Protein AF-A0AAW0WLE5-F1 (afdb_monomer_lite)

Organism: Cherax quadricarinatus (NCBI:txid27406)

InterPro domains:
  IPR007304 TAP46-like protein [PF04177] (2-128)
  IPR007304 TAP46-like protein [PTHR10933] (2-142)
  IPR038511 TAP42/TAP46-like superfamily [G3DSA:1.25.40.540] (1-143)

Foldseek 3Di:
DLLVLVVVLVVLLVCLVPDPDDLPDPVSLVSLVVSLVSLVVSLVVCVVVCQDDLPDAPVPHDPSSVSNLCSLQSNLVSLCSHPPDDNVVSNVSSVVSVVSSVVSCVSNVVDPDDDDDDPPPPPPPPPDDDDDDDDDDDDDDDDDDDDDDD

Structure (mmCIF, N/CA/C/O backbone):
data_AF-A0AAW0WLE5-F1
#
_entry.id   AF-A0AAW0WLE5-F1
#
loop_
_atom_site.group_PDB
_atom_site.id
_atom_site.type_symbol
_atom_site.label_atom_id
_atom_site.label_alt_id
_atom_site.label_comp_id
_atom_site.label_asym_id
_atom_site.label_entity_id
_atom_site.label_seq_id
_atom_site.pdbx_PDB_ins_code
_atom_site.Cartn_x
_atom_site.Cartn_y
_atom_site.Cartn_z
_atom_site.occupancy
_atom_site.B_iso_or_equiv
_atom_site.auth_seq_id
_atom_site.auth_comp_id
_atom_site.auth_asym_id
_atom_site.auth_atom_id
_atom_site.pdbx_PDB_model_num
ATOM 1 N N . THR A 1 1 ? 9.480 6.041 14.230 1.00 88.12 1 THR A N 1
ATOM 2 C CA . THR A 1 1 ? 8.115 5.949 14.798 1.00 88.12 1 THR A CA 1
ATOM 3 C C . THR A 1 1 ? 7.179 5.443 13.718 1.00 88.12 1 THR A C 1
ATOM 5 O O . THR A 1 1 ? 7.529 5.568 12.551 1.00 88.12 1 THR A O 1
ATOM 8 N N . LEU A 1 2 ? 6.006 4.904 14.068 1.00 93.19 2 LEU A N 1
ATOM 9 C CA . LEU A 1 2 ? 5.029 4.437 13.075 1.00 93.19 2 LEU A CA 1
ATOM 10 C C . LEU A 1 2 ? 4.646 5.541 12.067 1.00 93.19 2 LEU A C 1
ATOM 12 O O . LEU A 1 2 ? 4.603 5.304 10.864 1.00 93.19 2 LEU A O 1
ATOM 16 N N . ALA A 1 3 ? 4.460 6.773 12.551 1.00 93.88 3 ALA A N 1
ATOM 17 C CA . ALA A 1 3 ? 4.210 7.926 11.690 1.00 93.88 3 ALA A CA 1
ATOM 18 C C . ALA A 1 3 ? 5.327 8.137 10.652 1.00 93.88 3 ALA A C 1
ATOM 20 O O . ALA A 1 3 ? 5.016 8.319 9.484 1.00 93.88 3 ALA A O 1
ATOM 21 N N . ALA A 1 4 ? 6.598 8.036 11.058 1.00 94.69 4 ALA A N 1
ATOM 22 C CA . ALA A 1 4 ? 7.731 8.206 10.151 1.00 94.69 4 ALA A CA 1
ATOM 23 C C . ALA A 1 4 ? 7.813 7.107 9.076 1.00 94.69 4 ALA A C 1
ATOM 25 O O . ALA A 1 4 ? 8.189 7.408 7.948 1.00 94.69 4 ALA A O 1
ATOM 26 N N . LEU A 1 5 ? 7.446 5.858 9.398 1.00 95.12 5 LEU A N 1
ATOM 27 C CA . LEU A 1 5 ? 7.384 4.772 8.406 1.00 95.12 5 LEU A CA 1
ATOM 28 C C . LEU A 1 5 ? 6.325 5.070 7.340 1.00 95.12 5 LEU A C 1
ATOM 30 O O . LEU A 1 5 ? 6.588 4.992 6.141 1.00 95.12 5 LEU A O 1
ATOM 34 N N . PHE A 1 6 ? 5.142 5.503 7.775 1.00 97.25 6 PHE A N 1
ATOM 35 C CA . PHE A 1 6 ? 4.071 5.875 6.857 1.00 97.25 6 PHE A CA 1
ATOM 36 C C . PHE A 1 6 ? 4.434 7.093 5.998 1.00 97.25 6 PHE A C 1
ATOM 38 O O . PHE A 1 6 ? 4.169 7.104 4.798 1.00 97.25 6 PHE A O 1
ATOM 45 N N . ASP A 1 7 ? 5.098 8.096 6.575 1.00 97.12 7 ASP A N 1
ATOM 46 C CA . ASP A 1 7 ? 5.557 9.265 5.822 1.00 97.12 7 ASP A CA 1
ATOM 47 C C . ASP A 1 7 ? 6.616 8.870 4.769 1.00 97.12 7 ASP A C 1
ATOM 49 O O . ASP A 1 7 ? 6.631 9.429 3.672 1.00 97.12 7 ASP A O 1
ATOM 53 N N . THR A 1 8 ? 7.463 7.870 5.047 1.00 96.75 8 THR A N 1
ATOM 54 C CA . THR A 1 8 ? 8.365 7.268 4.046 1.00 96.75 8 THR A CA 1
ATOM 55 C C . THR A 1 8 ? 7.585 6.589 2.920 1.00 96.75 8 THR A C 1
ATOM 57 O O . THR A 1 8 ? 7.909 6.799 1.752 1.00 96.75 8 THR A O 1
ATOM 60 N N . CYS A 1 9 ? 6.522 5.841 3.236 1.00 97.50 9 CYS A N 1
ATOM 61 C CA . CYS A 1 9 ? 5.665 5.214 2.223 1.00 97.50 9 CYS A CA 1
ATOM 62 C C . CYS A 1 9 ? 5.033 6.257 1.283 1.00 97.50 9 CYS A C 1
ATOM 64 O O . CYS A 1 9 ? 4.998 6.058 0.068 1.00 97.50 9 CYS A O 1
A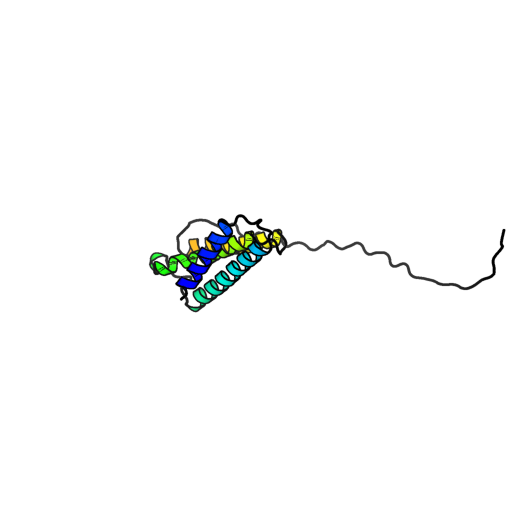TOM 66 N N . LEU A 1 10 ? 4.569 7.390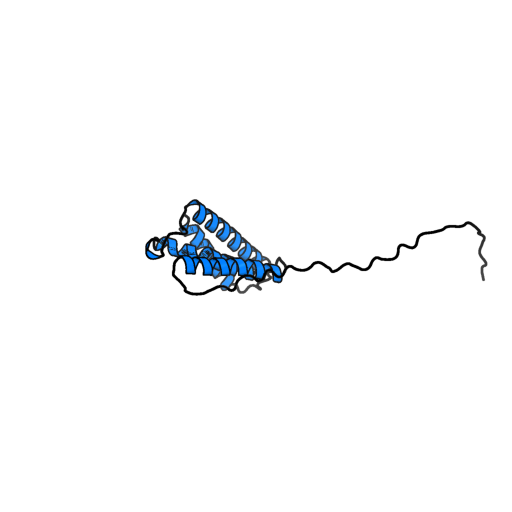 1.825 1.00 97.88 10 LEU A N 1
ATOM 67 C CA . LEU A 1 10 ? 4.003 8.480 1.024 1.00 97.88 10 LEU A CA 1
ATOM 68 C C . LEU A 1 10 ? 5.044 9.156 0.12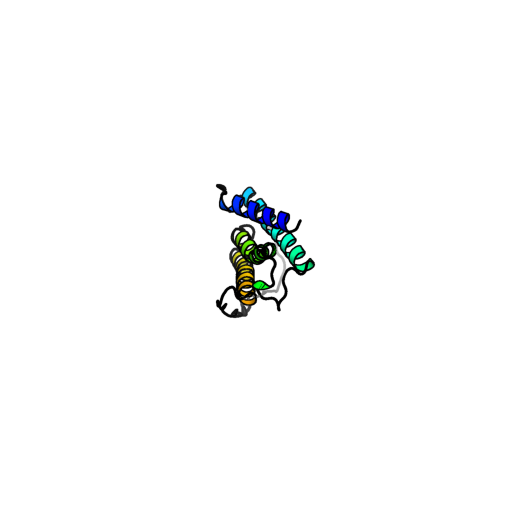5 1.00 97.88 10 LEU A C 1
ATOM 70 O O . LEU A 1 10 ? 4.751 9.419 -1.039 1.00 97.88 10 LEU A O 1
ATOM 74 N N . LYS A 1 11 ? 6.263 9.381 0.628 1.00 98.00 11 LYS A N 1
ATOM 75 C CA . LYS A 1 11 ? 7.366 9.910 -0.190 1.00 98.00 11 LYS A CA 1
ATOM 76 C C . LYS A 1 11 ? 7.711 8.970 -1.340 1.00 98.00 11 LYS A C 1
ATOM 78 O O . LYS A 1 11 ? 7.821 9.412 -2.476 1.00 98.00 11 LYS A O 1
ATOM 83 N N . LEU A 1 12 ? 7.816 7.667 -1.069 1.00 97.69 12 LEU A N 1
ATOM 84 C CA . LEU A 1 12 ? 8.060 6.667 -2.112 1.00 97.69 12 LEU A CA 1
ATOM 85 C C . LEU A 1 12 ? 6.941 6.662 -3.157 1.00 97.69 12 LEU A C 1
ATOM 87 O O . LEU A 1 12 ? 7.222 6.566 -4.351 1.00 97.69 12 LEU A O 1
ATOM 91 N N . ARG A 1 13 ? 5.678 6.809 -2.734 1.00 97.94 13 ARG A N 1
ATOM 92 C CA . ARG A 1 13 ? 4.547 6.919 -3.662 1.00 97.94 13 ARG A CA 1
ATOM 93 C C . ARG A 1 13 ? 4.717 8.129 -4.576 1.00 97.94 13 ARG A C 1
ATOM 95 O O . ARG A 1 13 ? 4.598 7.967 -5.787 1.00 97.94 13 ARG A O 1
ATOM 102 N N . GLU A 1 14 ? 4.990 9.301 -4.007 1.00 97.94 14 GLU A N 1
ATOM 103 C CA . GLU A 1 14 ? 5.177 10.552 -4.750 1.00 97.94 14 GLU A CA 1
ATOM 104 C C . GLU A 1 14 ? 6.344 10.450 -5.744 1.00 97.94 14 GLU A C 1
ATOM 106 O O . GLU A 1 14 ? 6.234 10.882 -6.889 1.00 97.94 14 GLU A O 1
ATOM 111 N N . GLU A 1 15 ? 7.449 9.821 -5.344 1.00 96.94 15 GLU A N 1
ATOM 112 C CA . GLU A 1 15 ? 8.604 9.585 -6.213 1.00 96.94 15 GLU A CA 1
ATOM 113 C C . GLU A 1 15 ? 8.296 8.629 -7.374 1.00 96.94 15 GLU A C 1
ATOM 115 O O . GLU A 1 15 ? 8.801 8.828 -8.481 1.00 96.94 15 GLU A O 1
ATOM 120 N N . VAL A 1 16 ? 7.482 7.593 -7.141 1.00 97.38 16 VAL A N 1
ATOM 121 C CA . VAL A 1 16 ? 7.019 6.682 -8.200 1.00 97.38 16 VAL A CA 1
ATOM 122 C C . VAL A 1 16 ? 6.031 7.386 -9.130 1.00 97.38 16 VAL A C 1
ATOM 124 O O . VAL A 1 16 ? 6.137 7.236 -10.344 1.00 97.38 16 VAL A O 1
ATOM 127 N N . GLU A 1 17 ? 5.094 8.156 -8.575 1.00 96.69 17 GLU A N 1
ATOM 128 C CA . GLU A 1 17 ? 4.050 8.878 -9.313 1.00 96.69 17 GLU A CA 1
ATOM 129 C C . GLU A 1 17 ? 4.641 9.945 -10.242 1.00 96.69 17 GLU A C 1
ATOM 131 O O . GLU A 1 17 ? 4.243 10.054 -11.399 1.00 96.69 17 GLU A O 1
ATOM 136 N N . ASN A 1 18 ? 5.649 10.674 -9.762 1.00 97.19 18 ASN A N 1
ATOM 137 C CA . ASN A 1 18 ? 6.317 11.742 -10.505 1.00 97.19 18 ASN A CA 1
ATOM 138 C C . ASN A 1 18 ? 7.553 11.266 -11.288 1.00 97.19 18 ASN A C 1
ATOM 140 O O . ASN A 1 18 ? 8.315 12.084 -11.812 1.00 97.19 18 ASN A O 1
ATOM 144 N N . SER A 1 19 ? 7.797 9.955 -11.357 1.00 96.94 19 SER A N 1
ATOM 145 C CA . SER A 1 19 ? 8.943 9.419 -12.085 1.00 96.94 19 SER A CA 1
ATOM 146 C C . SER A 1 19 ? 8.790 9.633 -13.589 1.00 96.94 19 SER A C 1
ATOM 148 O O . SER A 1 19 ? 7.769 9.304 -14.183 1.00 96.94 19 SER A O 1
ATOM 150 N N . THR A 1 20 ? 9.850 10.114 -14.236 1.00 97.38 20 THR A N 1
ATOM 151 C CA . THR A 1 20 ? 9.937 10.174 -15.704 1.00 97.38 20 THR A CA 1
ATOM 152 C C . THR A 1 20 ? 10.475 8.879 -16.316 1.00 97.38 20 THR A C 1
ATOM 154 O O . THR A 1 20 ? 10.587 8.767 -17.537 1.00 97.38 20 THR A O 1
ATOM 157 N N . LEU A 1 21 ? 10.845 7.901 -15.481 1.00 97.44 21 LEU A N 1
ATOM 158 C CA . LEU A 1 21 ? 11.347 6.614 -15.941 1.00 97.44 21 LEU A CA 1
ATOM 159 C C . LEU A 1 21 ? 10.196 5.740 -16.459 1.00 97.44 21 LEU A C 1
ATOM 161 O O . LEU A 1 21 ? 9.103 5.768 -15.892 1.00 97.44 21 LEU A O 1
ATOM 165 N N . PRO A 1 22 ? 10.437 4.893 -17.475 1.00 97.06 22 PRO A N 1
ATOM 166 C CA . PRO A 1 22 ? 9.476 3.869 -17.864 1.00 97.06 22 PRO A CA 1
ATOM 167 C C . PRO A 1 22 ? 9.122 2.975 -16.671 1.00 97.06 22 PRO A C 1
ATOM 169 O O . PRO A 1 22 ? 10.014 2.569 -15.919 1.00 97.06 22 PRO A O 1
ATOM 172 N N . THR A 1 23 ? 7.841 2.624 -16.513 1.00 95.06 23 THR A N 1
ATOM 173 C CA . THR A 1 23 ? 7.369 1.770 -15.408 1.00 95.06 23 THR A CA 1
ATOM 174 C C . THR A 1 23 ? 8.138 0.457 -15.332 1.00 95.06 23 THR A C 1
ATOM 176 O O . THR A 1 23 ? 8.495 0.034 -14.242 1.00 95.06 23 THR A O 1
ATOM 179 N N . ASN A 1 24 ? 8.468 -0.149 -16.471 1.00 96.38 24 ASN A N 1
ATOM 180 C CA . ASN A 1 24 ? 9.228 -1.397 -16.557 1.00 96.38 24 ASN A CA 1
ATOM 181 C C . ASN A 1 24 ? 10.752 -1.235 -16.404 1.00 96.38 24 ASN A C 1
ATOM 183 O O . ASN A 1 24 ? 11.481 -2.202 -16.595 1.00 96.38 24 ASN A O 1
ATOM 187 N N . SER A 1 25 ? 11.258 -0.036 -16.107 1.00 98.00 25 SER A N 1
ATOM 188 C CA . SER A 1 25 ? 12.688 0.149 -15.857 1.00 98.00 25 SER A CA 1
ATOM 189 C C . SER A 1 25 ? 13.097 -0.470 -14.521 1.00 98.00 25 SER A C 1
ATOM 191 O O . SER A 1 25 ? 12.411 -0.291 -13.512 1.00 98.00 25 SER A O 1
ATOM 193 N N . ASP A 1 26 ? 14.262 -1.120 -14.485 1.00 97.81 26 ASP A N 1
ATOM 194 C CA . ASP A 1 26 ? 14.780 -1.774 -13.274 1.00 97.81 26 ASP A CA 1
ATOM 195 C C . ASP A 1 26 ? 14.837 -0.816 -12.081 1.00 97.81 26 ASP A C 1
ATOM 197 O O . ASP A 1 26 ? 14.425 -1.150 -10.973 1.00 97.81 26 ASP A O 1
ATOM 201 N N . LYS A 1 27 ? 15.287 0.422 -12.318 1.00 97.44 27 LYS A N 1
ATOM 202 C CA . LYS A 1 27 ? 15.399 1.449 -11.278 1.00 97.44 27 LYS A CA 1
ATOM 203 C C . LYS A 1 27 ? 14.044 1.800 -10.657 1.00 97.44 27 LYS A C 1
ATOM 205 O O . LYS A 1 27 ? 13.967 1.973 -9.442 1.00 97.44 27 LYS A O 1
ATOM 210 N N . LEU A 1 28 ? 12.990 1.918 -11.466 1.00 98.00 28 LEU A N 1
ATOM 211 C CA . LEU A 1 28 ? 11.654 2.215 -10.952 1.00 98.00 28 LEU A CA 1
ATOM 212 C C . LEU A 1 28 ? 11.019 0.978 -10.305 1.00 98.00 28 LEU A C 1
ATOM 214 O O . LEU A 1 28 ? 10.390 1.102 -9.259 1.00 98.00 28 LEU A O 1
ATOM 218 N N . GLN A 1 29 ? 11.254 -0.218 -10.851 1.00 98.19 29 GLN A N 1
ATOM 219 C CA . GLN A 1 29 ? 10.786 -1.476 -10.261 1.00 98.19 29 GLN A CA 1
ATOM 220 C C . GLN A 1 29 ? 11.416 -1.764 -8.893 1.00 98.19 29 GLN A C 1
ATOM 222 O O . GLN A 1 29 ? 10.711 -2.213 -7.993 1.00 98.19 29 GLN A O 1
ATOM 227 N N . VAL A 1 30 ? 12.703 -1.458 -8.693 1.00 97.88 30 VAL A N 1
ATOM 228 C CA . VAL A 1 30 ? 13.348 -1.532 -7.369 1.00 97.88 30 VAL A CA 1
ATOM 229 C C . VAL A 1 30 ? 12.631 -0.619 -6.378 1.00 97.88 30 VAL A C 1
ATOM 231 O O . VAL A 1 30 ? 12.236 -1.075 -5.311 1.00 97.88 30 VAL A O 1
ATOM 234 N N . LYS A 1 31 ? 12.363 0.634 -6.757 1.00 97.88 31 LYS A N 1
ATOM 235 C CA . LYS A 1 31 ? 11.664 1.590 -5.889 1.00 97.88 31 LYS A CA 1
ATOM 236 C C . LYS A 1 31 ? 10.215 1.183 -5.588 1.00 97.88 31 LYS A C 1
ATOM 238 O O . LYS A 1 31 ? 9.729 1.390 -4.480 1.00 97.88 31 LYS A O 1
ATOM 243 N N . ILE A 1 32 ? 9.530 0.561 -6.549 1.00 98.31 32 ILE A N 1
ATOM 244 C CA . ILE A 1 32 ? 8.195 -0.010 -6.330 1.00 98.31 32 ILE A CA 1
ATOM 245 C C . ILE A 1 32 ? 8.255 -1.130 -5.283 1.00 98.31 32 ILE A C 1
ATOM 247 O O . ILE A 1 32 ? 7.438 -1.142 -4.366 1.00 98.31 32 ILE A O 1
ATOM 251 N N . LYS A 1 33 ? 9.236 -2.036 -5.382 1.00 98.06 33 LYS A N 1
ATOM 252 C CA . LYS A 1 33 ? 9.438 -3.122 -4.408 1.00 98.06 33 LYS A CA 1
ATOM 253 C C . LYS A 1 33 ? 9.792 -2.590 -3.020 1.00 98.06 33 LYS A C 1
ATOM 255 O O . LYS A 1 33 ? 9.200 -3.035 -2.045 1.00 98.06 33 LYS A O 1
ATOM 260 N N . GLU A 1 34 ? 10.657 -1.580 -2.938 1.00 97.81 34 GLU A N 1
ATOM 261 C CA . GLU A 1 34 ? 10.963 -0.879 -1.683 1.00 97.81 34 GLU A CA 1
ATOM 262 C C . GLU A 1 34 ? 9.697 -0.296 -1.032 1.00 97.81 34 GLU A C 1
ATOM 264 O O . GLU A 1 34 ? 9.499 -0.441 0.174 1.00 97.81 34 GLU A O 1
ATOM 269 N N . GLY A 1 35 ? 8.810 0.320 -1.824 1.00 98.06 35 GLY A N 1
ATOM 270 C CA . GLY A 1 35 ? 7.522 0.829 -1.344 1.00 98.06 35 GLY A CA 1
ATOM 271 C C . GLY A 1 35 ? 6.610 -0.266 -0.791 1.00 98.06 35 GLY A C 1
ATOM 272 O O . GLY A 1 35 ? 6.006 -0.081 0.265 1.00 98.06 35 GLY A O 1
ATOM 273 N N . ILE A 1 36 ? 6.547 -1.420 -1.462 1.00 98.38 36 ILE A N 1
ATOM 274 C CA . ILE A 1 36 ? 5.788 -2.590 -0.993 1.00 98.38 36 ILE A CA 1
ATOM 275 C C . ILE A 1 36 ? 6.351 -3.097 0.337 1.00 98.38 36 ILE A C 1
ATOM 277 O O . ILE A 1 36 ? 5.590 -3.266 1.289 1.00 98.38 36 ILE A O 1
ATOM 281 N N . ASP A 1 37 ? 7.666 -3.292 0.432 1.00 97.75 37 ASP A N 1
ATOM 282 C CA . ASP A 1 37 ? 8.312 -3.793 1.648 1.00 97.75 37 ASP A CA 1
ATOM 283 C C . ASP A 1 37 ? 8.078 -2.856 2.839 1.00 97.75 37 ASP A C 1
ATOM 285 O O . ASP A 1 37 ? 7.794 -3.307 3.951 1.00 97.75 37 ASP A O 1
ATOM 289 N N . GLU A 1 38 ? 8.158 -1.542 2.622 1.00 97.94 38 GLU A N 1
ATOM 290 C CA . GLU A 1 38 ? 7.940 -0.555 3.678 1.00 97.94 38 GLU A CA 1
ATOM 291 C C . GLU A 1 38 ? 6.472 -0.495 4.128 1.00 97.94 38 GLU A C 1
ATOM 293 O O . GLU A 1 38 ? 6.186 -0.404 5.327 1.00 97.94 38 GLU A O 1
ATOM 298 N N . LEU A 1 39 ? 5.527 -0.638 3.195 1.00 98.19 39 LEU A N 1
ATOM 299 C CA . LEU A 1 39 ? 4.103 -0.736 3.508 1.00 98.19 39 LEU A CA 1
ATOM 300 C C . LEU A 1 39 ? 3.761 -2.023 4.265 1.00 98.19 39 LEU A C 1
ATOM 302 O O . LEU A 1 39 ? 2.965 -1.970 5.205 1.00 98.19 39 LEU A O 1
ATOM 306 N N . ILE A 1 40 ? 4.374 -3.159 3.914 1.00 97.06 40 ILE A N 1
ATOM 307 C CA . ILE A 1 40 ? 4.205 -4.423 4.647 1.00 97.06 40 ILE A CA 1
ATOM 308 C C . ILE A 1 40 ? 4.691 -4.255 6.087 1.00 97.06 40 ILE A C 1
ATOM 310 O O . ILE A 1 40 ? 3.934 -4.532 7.017 1.00 97.06 40 ILE A O 1
ATOM 314 N N . LYS A 1 41 ? 5.907 -3.731 6.295 1.00 96.88 41 LYS A N 1
ATOM 315 C CA . LYS A 1 41 ? 6.438 -3.463 7.645 1.00 96.88 41 LYS A CA 1
ATOM 316 C C . LYS A 1 41 ? 5.524 -2.534 8.440 1.00 96.88 41 LYS A C 1
ATOM 318 O O . LYS A 1 41 ? 5.247 -2.790 9.610 1.00 96.88 41 LYS A O 1
ATOM 323 N N . THR A 1 42 ? 5.037 -1.467 7.806 1.00 97.81 42 THR A N 1
ATOM 324 C CA . THR A 1 42 ? 4.133 -0.507 8.451 1.00 97.81 42 THR A CA 1
ATOM 325 C C . THR A 1 42 ? 2.811 -1.172 8.836 1.00 97.81 42 THR A C 1
ATOM 327 O O . THR A 1 42 ? 2.321 -0.956 9.940 1.00 97.81 42 THR A O 1
ATOM 330 N N . THR A 1 43 ? 2.265 -2.028 7.970 1.00 97.12 43 THR A N 1
ATOM 331 C CA . THR A 1 43 ? 1.027 -2.785 8.221 1.00 97.12 43 THR A CA 1
ATOM 332 C C . THR A 1 43 ? 1.179 -3.762 9.381 1.00 97.12 43 THR A C 1
ATOM 334 O O . THR A 1 43 ? 0.309 -3.809 10.250 1.00 97.12 43 THR A O 1
ATOM 337 N N . VAL A 1 44 ? 2.298 -4.491 9.443 1.00 96.62 44 VAL A N 1
ATOM 338 C CA . VAL A 1 44 ? 2.607 -5.389 10.566 1.00 96.62 44 VAL A CA 1
ATOM 339 C C . VAL A 1 44 ? 2.657 -4.602 11.874 1.00 96.62 44 VAL A C 1
ATOM 341 O O . VAL A 1 44 ? 1.965 -4.960 12.821 1.00 96.62 44 VAL A O 1
ATOM 344 N N . LEU A 1 45 ? 3.370 -3.474 11.907 1.00 96.69 45 LEU A N 1
ATOM 345 C CA . LEU A 1 45 ? 3.485 -2.666 13.122 1.00 96.69 45 LEU A CA 1
ATOM 346 C C . LEU A 1 45 ? 2.143 -2.049 13.560 1.00 96.69 45 LEU A C 1
ATOM 348 O O . LEU A 1 45 ? 1.859 -1.982 14.752 1.00 96.69 45 LEU A O 1
ATOM 352 N N . VAL A 1 46 ? 1.302 -1.608 12.617 1.00 96.19 46 VAL A N 1
ATOM 353 C CA . VAL A 1 46 ? -0.071 -1.141 12.905 1.00 96.19 46 VAL A CA 1
ATOM 354 C C . VAL A 1 46 ? -0.897 -2.243 13.561 1.00 96.19 46 VAL A C 1
ATOM 356 O O . VAL A 1 46 ? -1.621 -1.974 14.519 1.00 96.19 46 VAL A O 1
ATOM 359 N N . SER A 1 47 ? -0.767 -3.476 13.065 1.00 94.00 47 SER A N 1
ATOM 360 C CA . SER A 1 47 ? -1.451 -4.638 13.630 1.00 94.00 47 SER A CA 1
ATOM 361 C C . SER A 1 47 ? -0.932 -4.983 15.026 1.00 94.00 47 SER A C 1
ATOM 363 O O . SER A 1 47 ? -1.731 -5.239 15.919 1.00 94.00 47 SER A O 1
ATOM 365 N N . GLU A 1 48 ? 0.386 -4.972 15.236 1.00 95.31 48 GLU A N 1
ATOM 366 C CA . GLU A 1 48 ? 1.010 -5.271 16.534 1.00 95.31 48 GLU A CA 1
ATOM 367 C C . GLU A 1 48 ? 0.653 -4.240 17.609 1.00 95.31 48 GLU A C 1
ATOM 369 O O . GLU A 1 48 ? 0.482 -4.587 18.776 1.00 95.31 48 GLU A O 1
ATOM 374 N N . LEU A 1 49 ? 0.516 -2.971 17.219 1.00 94.88 49 LEU A N 1
ATOM 375 C CA . LEU A 1 49 ? 0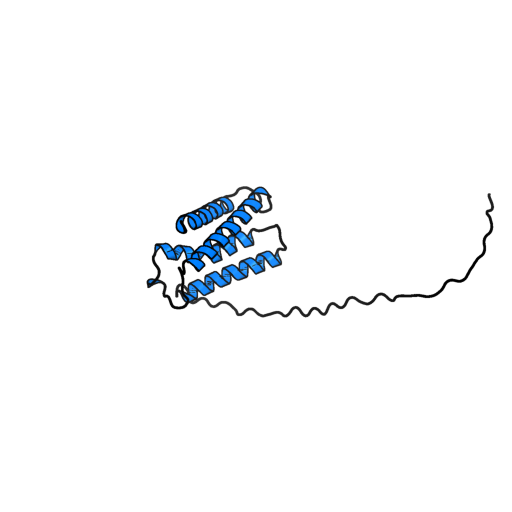.109 -1.889 18.113 1.00 94.88 49 LEU A CA 1
ATOM 376 C C . LEU A 1 49 ? -1.404 -1.851 18.369 1.00 94.88 49 LEU A C 1
ATOM 378 O O . LEU A 1 49 ? -1.841 -1.048 19.190 1.00 94.88 49 LEU A O 1
ATOM 382 N N . GLY A 1 50 ? -2.195 -2.682 17.677 1.00 92.94 50 GLY A N 1
ATOM 383 C CA . GLY A 1 50 ? -3.647 -2.731 17.842 1.00 92.94 50 GLY A CA 1
ATOM 384 C C . GLY A 1 50 ? -4.329 -1.403 17.519 1.00 92.94 50 GLY A C 1
ATOM 385 O O . GLY A 1 50 ? -5.249 -1.007 18.222 1.00 92.94 50 GLY A O 1
ATOM 386 N N . VAL A 1 51 ? -3.855 -0.688 16.490 1.00 92.38 51 VAL A N 1
ATOM 387 C CA . VAL A 1 51 ? -4.371 0.652 16.133 1.00 92.38 51 VAL A CA 1
ATOM 388 C C . VAL A 1 51 ? -5.838 0.619 15.687 1.00 92.38 51 VAL A C 1
ATOM 390 O O . VAL A 1 51 ? -6.507 1.645 15.757 1.00 92.38 51 VAL A O 1
ATOM 393 N N . PHE A 1 52 ? -6.304 -0.532 15.198 1.00 92.19 52 PHE A N 1
ATOM 394 C CA . PHE A 1 52 ? -7.654 -0.739 14.691 1.00 92.19 52 PHE A CA 1
ATOM 395 C C . PHE A 1 52 ? -8.287 -1.972 15.335 1.00 92.19 52 PHE A C 1
ATOM 397 O O . PHE A 1 52 ? -7.624 -3.001 15.497 1.00 92.19 52 PHE A O 1
ATOM 404 N N . SER A 1 53 ? -9.585 -1.894 15.606 1.00 87.19 53 SER A N 1
ATOM 405 C CA . SER A 1 53 ? -10.422 -2.996 16.078 1.00 87.19 53 SER A CA 1
ATOM 406 C C . SER A 1 53 ? -11.696 -3.139 15.240 1.00 87.19 53 SER A C 1
ATOM 408 O O . SER A 1 53 ? -12.220 -2.167 14.700 1.00 87.19 53 SER A O 1
ATOM 410 N N . SER A 1 54 ? -12.233 -4.361 15.155 1.00 80.62 54 SER A N 1
ATOM 411 C CA . SER A 1 54 ? -13.491 -4.657 14.447 1.00 80.62 54 SER A CA 1
ATOM 412 C C . SER A 1 54 ? -14.716 -3.944 15.022 1.00 80.62 54 SER A C 1
ATOM 414 O O . SER A 1 54 ? -15.721 -3.818 14.332 1.00 80.62 54 SER A O 1
ATOM 416 N N . ASN A 1 55 ? -14.636 -3.517 16.285 1.00 84.25 55 ASN A N 1
ATOM 417 C CA . ASN A 1 55 ? -15.757 -2.957 17.040 1.00 84.25 55 ASN A CA 1
ATOM 418 C C . ASN A 1 55 ? -15.613 -1.448 17.294 1.00 84.25 55 ASN A C 1
ATOM 420 O O . ASN A 1 55 ? -16.346 -0.916 18.121 1.00 84.25 55 ASN A O 1
ATOM 424 N N . GLU A 1 56 ? -14.650 -0.790 16.649 1.00 83.31 56 GLU A N 1
ATOM 425 C CA . GLU A 1 56 ? -14.460 0.657 16.756 1.00 83.31 56 GLU A CA 1
ATOM 426 C C . GLU A 1 56 ? -15.195 1.394 15.642 1.00 83.31 56 GLU A C 1
ATOM 428 O O . GLU A 1 56 ? -15.247 0.950 14.495 1.00 83.31 56 GLU A O 1
ATOM 433 N N . THR A 1 57 ? -15.696 2.570 15.987 1.00 85.12 57 THR A N 1
ATOM 434 C CA . THR A 1 57 ? -16.212 3.571 15.057 1.00 85.12 57 THR A CA 1
ATOM 435 C C . THR A 1 57 ? -15.119 4.574 14.692 1.00 85.12 57 THR A C 1
ATOM 437 O O . THR A 1 57 ? -14.076 4.667 15.344 1.00 85.12 57 THR A O 1
ATOM 440 N N . LEU A 1 58 ? -15.332 5.352 13.628 1.00 89.31 58 LEU A N 1
ATOM 441 C CA . LEU A 1 58 ? -14.360 6.361 13.196 1.00 89.31 58 LEU A CA 1
ATOM 442 C C . LEU A 1 58 ? -14.069 7.401 14.288 1.00 89.31 58 LEU A C 1
ATOM 444 O O . LEU A 1 58 ? -12.921 7.813 14.440 1.00 89.31 58 LEU A O 1
ATOM 448 N N . ASP A 1 59 ? -15.093 7.802 15.045 1.00 89.06 59 ASP A N 1
ATOM 449 C CA . ASP A 1 59 ? -14.992 8.830 16.088 1.00 89.06 59 ASP A CA 1
ATOM 450 C C . ASP A 1 59 ? -14.140 8.382 17.289 1.00 89.06 59 ASP A C 1
ATOM 452 O O . ASP A 1 59 ? -13.619 9.215 18.033 1.00 89.06 59 ASP A O 1
ATOM 456 N N . GLU A 1 60 ? -13.956 7.071 17.468 1.00 89.44 60 GLU A N 1
ATOM 457 C CA . GLU A 1 60 ? -13.095 6.494 18.505 1.00 89.44 60 GLU A CA 1
ATOM 458 C C . GLU A 1 60 ? -11.613 6.483 18.095 1.00 89.44 60 GLU A C 1
ATOM 460 O O . GLU A 1 60 ? -10.732 6.328 18.947 1.00 89.44 60 GLU A O 1
ATOM 465 N N . LEU A 1 61 ? -11.304 6.705 16.810 1.00 91.06 61 LEU A N 1
ATOM 466 C CA . LEU A 1 61 ? -9.929 6.730 16.326 1.00 91.06 61 LEU A CA 1
ATOM 467 C C . LEU A 1 61 ? -9.247 8.077 16.605 1.00 91.06 61 LEU A C 1
ATOM 469 O O . LEU A 1 61 ? -9.750 9.141 16.229 1.00 91.06 61 LEU A O 1
ATOM 473 N N . PRO A 1 62 ? -8.009 8.068 17.135 1.00 92.69 62 PRO A N 1
ATOM 474 C CA . PRO A 1 62 ? -7.178 9.261 17.137 1.00 92.69 62 PRO A CA 1
ATOM 475 C C . PRO A 1 62 ? -7.002 9.790 15.709 1.00 92.69 62 PRO A C 1
ATOM 477 O O . PRO A 1 62 ? -6.672 9.032 14.795 1.00 92.69 62 PRO A O 1
ATOM 480 N N . THR A 1 63 ? -7.120 11.105 15.507 1.00 93.62 63 THR A N 1
ATOM 481 C CA . THR A 1 63 ? -6.956 11.725 14.177 1.00 93.62 63 THR A CA 1
ATOM 482 C C . THR A 1 63 ? -5.617 11.371 13.516 1.00 93.62 63 THR A C 1
ATOM 484 O O . THR A 1 63 ? -5.527 11.239 12.297 1.00 93.62 63 THR A O 1
ATOM 487 N N . SER A 1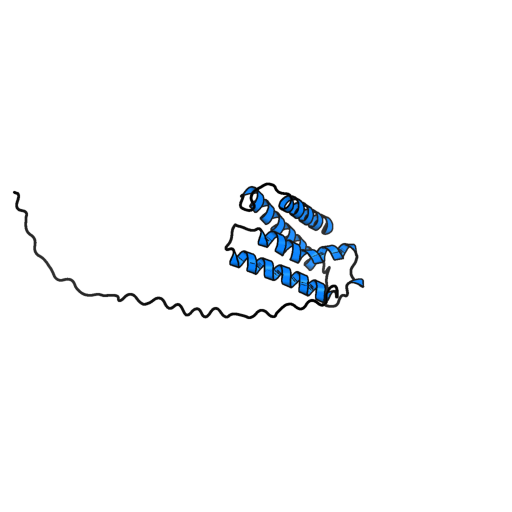 64 ? -4.567 11.165 14.315 1.00 93.50 64 SER A N 1
ATOM 488 C CA . SER A 1 64 ? -3.244 10.737 13.846 1.00 93.50 64 SER A CA 1
ATOM 489 C C . SER A 1 64 ? -3.203 9.299 13.312 1.00 93.50 64 SER A C 1
ATOM 491 O O . SER A 1 64 ? -2.291 8.979 12.546 1.00 93.50 64 SER A O 1
ATOM 493 N N . SER A 1 65 ? -4.166 8.457 13.693 1.00 94.25 65 SER A N 1
ATOM 494 C CA . SER A 1 65 ? -4.275 7.051 13.295 1.00 94.25 65 SER A CA 1
ATOM 495 C C . SER A 1 65 ? -5.072 6.847 12.007 1.00 94.25 65 SER A C 1
ATOM 497 O O . SER A 1 65 ? -4.806 5.891 11.281 1.00 94.25 65 SER A O 1
ATOM 499 N N . ILE A 1 66 ? -5.983 7.769 11.665 1.00 94.50 66 ILE A N 1
ATOM 500 C CA . ILE A 1 66 ? -6.854 7.677 10.475 1.00 94.50 66 ILE A CA 1
ATOM 501 C C . ILE A 1 66 ? -6.038 7.432 9.197 1.00 94.50 66 ILE A C 1
ATOM 503 O O . ILE A 1 66 ? -6.435 6.641 8.343 1.00 94.50 66 ILE A O 1
ATOM 507 N N . LYS A 1 67 ? -4.850 8.042 9.075 1.00 95.75 67 LYS A N 1
ATOM 508 C CA . LYS A 1 67 ? -3.988 7.873 7.893 1.00 95.75 67 LYS A CA 1
ATOM 509 C C . LYS A 1 67 ? -3.588 6.418 7.627 1.00 95.75 67 LYS A C 1
ATOM 511 O O . LYS A 1 67 ? -3.392 6.052 6.472 1.00 95.75 67 LYS A O 1
ATOM 516 N N . PHE A 1 68 ? -3.513 5.572 8.656 1.00 96.81 68 PHE A N 1
ATOM 517 C CA . PHE A 1 68 ? -3.141 4.165 8.494 1.00 96.81 68 PHE A CA 1
ATOM 518 C C . PHE A 1 68 ? -4.251 3.319 7.851 1.00 96.81 68 PHE A C 1
ATOM 520 O O . PHE A 1 68 ? -3.956 2.236 7.350 1.00 96.81 68 PHE A O 1
ATOM 527 N N . LEU A 1 69 ? -5.490 3.827 7.751 1.00 95.94 69 LEU A N 1
ATOM 528 C CA . LEU A 1 69 ? -6.547 3.197 6.948 1.00 95.94 69 LEU A CA 1
ATOM 529 C C . LEU A 1 69 ? -6.166 3.123 5.461 1.00 95.94 69 LEU A C 1
ATOM 531 O O . LEU A 1 69 ? -6.689 2.283 4.738 1.00 95.94 69 LEU A O 1
ATOM 535 N N . LEU A 1 70 ? -5.228 3.961 5.004 1.00 97.50 70 LEU A N 1
ATOM 536 C CA . LEU A 1 70 ? -4.769 3.998 3.615 1.00 97.50 70 LEU A CA 1
ATOM 537 C C . LEU A 1 70 ? -3.746 2.905 3.267 1.00 97.50 70 LEU A C 1
ATOM 539 O O . LEU A 1 70 ? -3.396 2.758 2.097 1.00 97.50 70 LEU A O 1
ATOM 543 N N . LEU A 1 71 ? -3.234 2.147 4.242 1.00 98.19 71 LEU A N 1
ATOM 544 C CA . LEU A 1 71 ? -2.204 1.133 3.986 1.00 98.19 71 LEU A CA 1
ATOM 545 C C . LEU A 1 71 ? -2.597 0.119 2.895 1.00 98.19 71 LEU A C 1
ATOM 547 O O . LEU A 1 71 ? -1.780 -0.096 1.995 1.00 98.19 71 LEU A O 1
ATOM 551 N N . PRO A 1 72 ? -3.825 -0.442 2.877 1.00 98.00 72 PRO A N 1
ATOM 552 C CA . PRO A 1 72 ? -4.208 -1.386 1.833 1.00 98.00 72 PRO A CA 1
ATOM 553 C C . PRO A 1 72 ? -4.290 -0.726 0.454 1.00 98.00 72 PRO A C 1
ATOM 555 O O . PRO A 1 72 ? -3.724 -1.241 -0.503 1.00 98.00 72 PRO A O 1
ATOM 558 N N . VAL A 1 73 ? -4.891 0.464 0.322 1.00 98.12 73 VAL A N 1
ATOM 559 C CA . VAL A 1 73 ? -4.976 1.133 -0.993 1.00 98.12 73 VAL A CA 1
ATOM 560 C C . VAL A 1 73 ? -3.596 1.523 -1.536 1.00 98.12 73 VAL A C 1
ATOM 562 O O . VAL A 1 73 ? -3.367 1.440 -2.743 1.00 98.12 73 VAL A O 1
ATOM 565 N N . LEU A 1 74 ? -2.646 1.875 -0.662 1.00 98.50 74 LEU A N 1
ATOM 566 C CA . LEU A 1 74 ? -1.256 2.108 -1.054 1.00 98.50 74 LEU A CA 1
ATOM 567 C C . LEU A 1 74 ? -0.575 0.809 -1.515 1.00 98.50 74 LEU A C 1
ATOM 569 O O . LEU A 1 74 ? 0.099 0.817 -2.543 1.00 98.50 74 LEU A O 1
ATOM 573 N N . LEU A 1 75 ? -0.790 -0.317 -0.825 1.00 98.56 75 LEU A N 1
ATOM 574 C CA . LEU A 1 75 ? -0.286 -1.626 -1.262 1.00 98.56 75 LEU A CA 1
ATOM 575 C C . LEU A 1 75 ? -0.850 -2.019 -2.632 1.00 98.56 75 LEU A C 1
ATOM 577 O O . LEU A 1 75 ? -0.097 -2.484 -3.490 1.00 98.56 75 LEU A O 1
ATOM 581 N N . GLY A 1 76 ? -2.139 -1.763 -2.871 1.00 98.38 76 GLY A N 1
ATOM 582 C CA . GLY A 1 76 ? -2.767 -1.917 -4.183 1.00 98.38 76 GLY A CA 1
ATOM 583 C C . GLY A 1 76 ? -2.081 -1.061 -5.252 1.00 98.38 76 GLY A C 1
ATOM 584 O O . GLY A 1 76 ? -1.664 -1.594 -6.278 1.00 98.38 76 GLY A O 1
ATOM 585 N N . TYR A 1 77 ? -1.870 0.231 -4.966 1.00 98.38 77 TYR A N 1
ATOM 586 C CA . TYR A 1 77 ? -1.200 1.186 -5.860 1.00 98.38 77 TYR A CA 1
ATOM 587 C C . TYR A 1 77 ? 0.213 0.752 -6.271 1.00 98.38 77 TYR A C 1
ATOM 589 O O . TYR A 1 77 ? 0.577 0.868 -7.439 1.00 98.38 77 TYR A O 1
ATOM 597 N N . PHE A 1 78 ? 1.039 0.270 -5.340 1.00 98.44 78 PHE A N 1
ATOM 598 C CA . PHE A 1 78 ? 2.376 -0.203 -5.707 1.00 98.44 78 PHE A CA 1
ATOM 599 C C . PHE A 1 78 ? 2.313 -1.541 -6.448 1.00 98.44 78 PHE A C 1
ATOM 601 O O . PHE A 1 78 ? 3.036 -1.738 -7.427 1.00 98.44 78 PHE A O 1
ATOM 608 N N . SER A 1 79 ? 1.422 -2.441 -6.021 1.00 98.00 79 SER A N 1
ATOM 609 C CA . SER A 1 79 ? 1.263 -3.760 -6.637 1.00 98.00 79 SER A CA 1
ATOM 610 C C . SER A 1 79 ? 0.886 -3.654 -8.112 1.00 98.00 79 SER A C 1
ATOM 612 O O . SER A 1 79 ? 1.519 -4.313 -8.932 1.00 98.00 79 SER A O 1
ATOM 614 N N . GLU A 1 80 ? -0.057 -2.779 -8.486 1.00 97.25 80 GLU A N 1
ATOM 615 C CA . GLU A 1 80 ? -0.504 -2.630 -9.882 1.00 97.25 80 GLU A CA 1
ATOM 616 C C . GLU A 1 80 ? 0.594 -2.155 -10.856 1.00 97.25 80 GLU A C 1
ATOM 618 O O . GLU A 1 80 ? 0.445 -2.328 -12.071 1.00 97.25 80 GLU A O 1
ATOM 623 N N . LYS A 1 81 ? 1.686 -1.572 -10.334 1.00 97.62 81 LYS A N 1
ATOM 624 C CA . LYS A 1 81 ? 2.825 -1.044 -11.107 1.00 97.62 81 LYS A CA 1
ATOM 625 C C . LYS A 1 81 ? 3.966 -2.042 -11.262 1.00 97.62 81 LYS A C 1
ATOM 627 O O . LYS A 1 81 ? 4.951 -1.745 -11.943 1.00 97.62 81 LYS A O 1
ATOM 632 N N . ARG A 1 82 ? 3.855 -3.218 -10.648 1.00 98.00 82 ARG A N 1
ATOM 633 C CA . ARG A 1 82 ? 4.814 -4.305 -10.831 1.00 98.00 82 ARG A CA 1
ATOM 634 C C . ARG A 1 82 ? 4.796 -4.805 -12.269 1.00 98.00 82 ARG A C 1
ATOM 636 O O . ARG A 1 82 ? 3.740 -4.948 -12.883 1.00 98.00 82 ARG A O 1
ATOM 643 N N . THR A 1 83 ? 5.984 -5.086 -12.787 1.00 97.62 83 THR A N 1
ATOM 644 C CA . THR A 1 83 ? 6.185 -5.667 -14.126 1.00 97.62 83 THR A CA 1
ATOM 645 C C . THR A 1 83 ? 7.033 -6.940 -14.084 1.00 97.62 83 THR A C 1
ATOM 647 O O . THR A 1 83 ? 7.374 -7.490 -15.124 1.00 97.62 83 THR A O 1
ATOM 650 N N . ASP A 1 84 ? 7.359 -7.422 -12.880 1.00 94.88 84 ASP A N 1
ATOM 651 C CA . ASP A 1 84 ? 8.211 -8.588 -12.634 1.00 94.88 84 ASP A CA 1
ATOM 652 C C . ASP A 1 84 ? 7.444 -9.916 -12.506 1.00 94.88 84 ASP A C 1
ATOM 654 O O . ASP A 1 84 ? 8.061 -10.964 -12.332 1.00 94.88 84 ASP A O 1
ATOM 658 N N . ILE A 1 85 ? 6.112 -9.877 -12.568 1.00 96.06 85 ILE A N 1
ATOM 659 C CA . ILE A 1 85 ? 5.218 -11.038 -12.469 1.00 96.06 85 ILE A CA 1
ATOM 660 C C . ILE A 1 85 ? 4.110 -10.955 -13.524 1.00 96.06 85 ILE A C 1
ATOM 662 O O . ILE A 1 85 ? 3.911 -9.907 -14.144 1.00 96.06 85 ILE A O 1
ATOM 666 N N . ASP A 1 86 ? 3.392 -12.064 -13.716 1.00 97.56 86 ASP A N 1
ATOM 667 C CA . ASP A 1 86 ? 2.282 -12.141 -14.665 1.00 97.56 86 ASP A CA 1
ATOM 668 C C . ASP A 1 86 ? 1.210 -11.074 -14.391 1.00 97.56 86 ASP A C 1
ATOM 670 O O . ASP A 1 86 ? 0.882 -10.764 -13.241 1.00 97.56 86 ASP A O 1
ATOM 674 N N . ARG A 1 87 ? 0.651 -10.502 -15.465 1.00 97.25 87 ARG A N 1
ATOM 675 C CA . ARG A 1 87 ? -0.276 -9.374 -15.350 1.00 97.25 87 ARG A CA 1
ATOM 676 C C . ARG A 1 87 ? -1.578 -9.760 -14.650 1.00 97.25 87 ARG A C 1
ATOM 678 O O . ARG A 1 87 ? -2.125 -8.916 -13.940 1.00 97.25 87 ARG A O 1
ATOM 685 N N . LEU A 1 88 ? -2.064 -10.990 -14.818 1.00 97.75 88 LEU A N 1
ATOM 686 C CA . LEU A 1 88 ? -3.247 -11.468 -14.105 1.00 97.75 88 LEU A CA 1
ATOM 687 C C . LEU A 1 88 ? -2.976 -11.516 -12.600 1.00 97.75 88 LEU A C 1
ATOM 689 O O . LEU A 1 88 ? -3.793 -11.034 -11.817 1.00 97.75 88 LEU A O 1
ATOM 693 N N . GLU A 1 89 ? -1.800 -12.002 -12.196 1.00 97.62 89 GLU A N 1
ATOM 694 C CA . GLU A 1 89 ? -1.416 -12.058 -10.783 1.00 97.62 89 GLU A CA 1
ATOM 695 C C . GLU A 1 89 ? -1.248 -10.658 -10.174 1.00 97.62 89 GLU A C 1
ATOM 697 O O . GLU A 1 89 ? -1.714 -10.412 -9.062 1.00 97.62 89 GLU A O 1
ATOM 702 N N . VAL A 1 90 ? -0.679 -9.700 -10.919 1.00 98.00 90 VAL A N 1
ATOM 703 C CA . VAL A 1 90 ? -0.641 -8.286 -10.497 1.00 98.00 90 VAL A CA 1
ATOM 704 C C . VAL A 1 90 ? -2.043 -7.765 -10.180 1.00 98.00 90 VAL A C 1
ATOM 706 O O . VAL A 1 90 ? -2.258 -7.151 -9.132 1.00 98.00 90 VAL A O 1
ATOM 709 N N . LEU A 1 91 ? -2.999 -8.003 -11.081 1.00 97.94 91 LEU A N 1
ATOM 710 C CA . LEU A 1 91 ? -4.376 -7.542 -10.917 1.00 97.94 91 LEU A CA 1
ATOM 711 C C . LEU A 1 91 ? -5.073 -8.248 -9.752 1.00 97.94 91 LEU A C 1
ATOM 713 O O . LEU A 1 91 ? -5.782 -7.590 -8.992 1.00 97.94 91 LEU A O 1
ATOM 717 N N . ARG A 1 92 ? -4.836 -9.551 -9.567 1.00 97.25 92 ARG A N 1
ATOM 718 C CA . ARG A 1 92 ? -5.380 -10.322 -8.444 1.00 97.25 92 ARG A CA 1
ATOM 719 C C . ARG A 1 92 ? -4.894 -9.769 -7.104 1.00 97.25 92 ARG A C 1
ATOM 721 O O . ARG A 1 92 ? -5.708 -9.517 -6.219 1.00 97.25 92 ARG A O 1
ATOM 728 N N . ILE A 1 93 ? -3.591 -9.513 -6.970 1.00 97.69 93 ILE A N 1
ATOM 729 C CA . ILE A 1 93 ? -2.996 -8.935 -5.756 1.00 97.69 93 ILE A CA 1
ATOM 730 C C . ILE A 1 93 ? -3.560 -7.534 -5.488 1.00 97.69 93 ILE A C 1
ATOM 732 O O . ILE A 1 93 ? -4.011 -7.249 -4.379 1.00 97.69 93 ILE A O 1
ATOM 736 N N . ALA A 1 94 ? -3.574 -6.659 -6.498 1.00 97.75 94 ALA A N 1
ATOM 737 C CA . ALA A 1 94 ? -4.106 -5.307 -6.342 1.00 97.75 94 ALA A CA 1
ATOM 738 C C . ALA A 1 94 ? -5.595 -5.322 -5.948 1.00 97.75 94 ALA A C 1
ATOM 740 O O . ALA A 1 94 ? -6.008 -4.567 -5.068 1.00 97.75 94 ALA A O 1
ATOM 741 N N . ASN A 1 95 ? -6.391 -6.222 -6.536 1.00 96.56 95 ASN A N 1
ATOM 742 C CA . ASN A 1 95 ? -7.808 -6.378 -6.217 1.00 96.56 95 ASN A CA 1
ATOM 743 C C . ASN A 1 95 ? -8.041 -6.769 -4.751 1.00 96.56 95 ASN A C 1
ATOM 745 O O . ASN A 1 95 ? -8.904 -6.172 -4.109 1.00 96.56 95 ASN A O 1
ATOM 749 N N . VAL A 1 96 ? -7.246 -7.698 -4.205 1.00 96.81 96 VAL A N 1
ATOM 750 C CA . VAL A 1 96 ? -7.301 -8.068 -2.779 1.00 96.81 96 VAL A CA 1
ATOM 751 C C . VAL A 1 96 ? -7.104 -6.837 -1.893 1.00 96.81 96 VAL A C 1
ATOM 753 O O . VAL A 1 96 ? -7.910 -6.586 -0.999 1.00 96.81 96 VAL A O 1
ATOM 756 N N . TYR A 1 97 ? -6.083 -6.026 -2.172 1.00 98.19 97 TYR A N 1
ATOM 757 C CA . TYR A 1 97 ? -5.788 -4.830 -1.382 1.00 98.19 97 TYR A CA 1
ATOM 758 C C . TYR A 1 97 ? -6.850 -3.729 -1.501 1.00 98.19 97 TYR A C 1
ATOM 760 O O . TYR A 1 97 ? -7.180 -3.074 -0.511 1.00 98.19 97 TYR A O 1
ATOM 768 N N . TYR A 1 98 ? -7.422 -3.525 -2.689 1.00 97.44 98 TYR A N 1
ATOM 769 C CA . TYR A 1 98 ? -8.501 -2.552 -2.863 1.00 97.44 98 TYR A CA 1
ATOM 770 C C . TYR A 1 98 ? -9.798 -2.987 -2.182 1.00 97.44 98 TYR A C 1
ATOM 772 O O . TYR A 1 98 ? -10.464 -2.158 -1.560 1.00 97.44 98 TYR A O 1
ATOM 780 N N . LYS A 1 99 ? -10.141 -4.277 -2.241 1.00 96.12 99 LYS A N 1
ATOM 781 C CA . LYS A 1 99 ? -11.276 -4.818 -1.487 1.00 96.12 99 LYS A CA 1
ATOM 782 C C . LYS A 1 99 ? -11.070 -4.654 0.011 1.00 96.12 99 LYS A C 1
ATOM 784 O O . LYS A 1 99 ? -11.973 -4.175 0.686 1.00 96.12 99 LYS A O 1
ATOM 789 N N . ASP A 1 100 ? -9.882 -4.980 0.513 1.00 95.19 100 ASP A N 1
ATOM 790 C CA . ASP A 1 100 ? -9.533 -4.792 1.921 1.00 95.19 100 ASP A CA 1
ATOM 791 C C . ASP A 1 100 ? -9.692 -3.328 2.365 1.00 95.19 100 ASP A C 1
ATOM 793 O O . ASP A 1 100 ? -10.319 -3.061 3.389 1.00 95.19 100 ASP A O 1
ATOM 797 N N . PHE A 1 101 ? -9.237 -2.364 1.557 1.00 96.50 101 PHE A N 1
ATOM 798 C CA . PHE A 1 101 ? -9.466 -0.941 1.828 1.00 96.50 101 PHE A CA 1
ATOM 799 C C . PHE A 1 101 ? -10.958 -0.594 1.928 1.00 96.50 101 PHE A C 1
ATOM 801 O O . PHE A 1 101 ? -11.381 0.030 2.899 1.00 96.50 101 PHE A O 1
ATOM 808 N N . ILE A 1 102 ? -11.765 -1.016 0.950 1.00 95.69 102 ILE A N 1
ATOM 809 C CA . ILE A 1 102 ? -13.199 -0.694 0.904 1.00 95.69 102 ILE A CA 1
ATOM 810 C C . ILE A 1 102 ? -13.946 -1.347 2.072 1.00 95.69 102 ILE A C 1
ATOM 812 O O . ILE A 1 102 ? -14.760 -0.686 2.716 1.00 95.69 102 ILE A O 1
ATOM 816 N N . MET A 1 103 ? -13.648 -2.611 2.390 1.00 92.81 103 MET A N 1
ATOM 817 C CA . MET A 1 103 ? -14.226 -3.298 3.550 1.00 92.81 103 MET A CA 1
ATOM 818 C C . MET A 1 103 ? -13.891 -2.570 4.850 1.00 92.81 103 MET A C 1
ATOM 820 O O . MET A 1 103 ? -14.763 -2.392 5.696 1.00 92.81 103 MET A O 1
ATOM 824 N N . ARG A 1 104 ? -12.654 -2.087 4.988 1.00 92.38 104 ARG A N 1
ATOM 825 C CA . ARG A 1 104 ? -12.215 -1.328 6.162 1.00 92.38 104 ARG A CA 1
ATOM 826 C C . ARG A 1 104 ? -12.900 0.029 6.253 1.00 92.38 104 ARG A C 1
ATOM 828 O O . ARG A 1 104 ? -13.366 0.401 7.322 1.00 92.38 104 ARG A O 1
ATOM 835 N N . CYS A 1 105 ? -13.038 0.742 5.137 1.00 93.94 105 CYS A N 1
ATOM 836 C CA . CYS A 1 105 ? -13.829 1.969 5.089 1.00 93.94 105 CYS A CA 1
ATOM 837 C C . CYS A 1 105 ? -15.284 1.720 5.493 1.00 93.94 105 CYS A C 1
ATOM 839 O O . CYS A 1 105 ? -15.840 2.515 6.239 1.00 93.94 105 CYS A O 1
ATOM 841 N N . LYS A 1 106 ? -15.886 0.612 5.054 1.00 92.25 106 LYS A N 1
ATOM 842 C CA . LYS A 1 106 ? -17.245 0.238 5.453 1.00 92.25 106 LYS A CA 1
ATOM 843 C C . LYS A 1 106 ? -17.347 -0.073 6.948 1.00 92.25 106 LYS A C 1
ATOM 845 O O . LYS A 1 106 ? -18.292 0.368 7.587 1.00 92.25 106 LYS A O 1
ATOM 850 N N . GLN A 1 107 ? -16.377 -0.799 7.507 1.00 91.12 107 GLN A N 1
ATOM 851 C CA . GLN A 1 107 ? -16.330 -1.129 8.936 1.00 91.12 107 GLN A CA 1
ATOM 852 C C . GLN A 1 107 ? -16.281 0.127 9.818 1.00 91.12 107 GLN A C 1
ATOM 854 O O . GLN A 1 107 ? -16.920 0.161 10.859 1.00 91.12 107 GLN A O 1
ATOM 859 N N . TYR A 1 108 ? -15.565 1.159 9.369 1.00 93.06 108 TYR A N 1
ATOM 860 C CA . TYR A 1 108 ? -15.481 2.460 10.036 1.00 93.06 108 TYR A CA 1
ATOM 861 C C . TYR A 1 108 ? -16.524 3.474 9.529 1.00 93.06 108 TYR A C 1
ATOM 863 O O . TYR A 1 108 ? -16.344 4.673 9.713 1.00 93.06 108 TYR A O 1
ATOM 871 N N . GLU A 1 109 ? -17.590 3.013 8.864 1.00 91.50 109 GLU A N 1
ATOM 872 C CA . GLU A 1 109 ? -18.731 3.836 8.425 1.00 91.50 109 GLU A CA 1
ATOM 873 C C . GLU A 1 109 ? -18.359 5.012 7.492 1.00 91.50 109 GLU A C 1
ATOM 875 O O . GLU A 1 109 ? -19.079 5.999 7.367 1.00 91.50 109 GLU A O 1
ATOM 880 N N . LEU A 1 110 ? -17.237 4.899 6.774 1.00 91.94 110 LEU A N 1
ATOM 881 C CA . LEU A 1 110 ? -16.780 5.890 5.792 1.00 91.94 110 LEU A CA 1
ATOM 882 C C . LEU A 1 110 ? -17.488 5.757 4.437 1.00 91.94 110 LEU A C 1
ATOM 884 O O . LEU A 1 110 ? -17.375 6.644 3.588 1.00 91.94 110 LEU A O 1
ATOM 888 N N . THR A 1 111 ? -18.147 4.625 4.177 1.00 92.94 111 THR A N 1
ATOM 889 C CA . THR A 1 111 ? -18.818 4.359 2.902 1.00 92.94 111 THR A CA 1
ATOM 890 C C . THR A 1 111 ? -19.911 3.302 3.027 1.00 92.94 111 THR A C 1
ATOM 892 O O . THR A 1 111 ? -19.750 2.313 3.738 1.00 92.94 111 THR A O 1
ATOM 895 N N . ASP A 1 112 ? -20.974 3.464 2.236 1.00 91.88 112 ASP A N 1
ATOM 896 C CA . ASP A 1 112 ? -22.040 2.469 2.052 1.00 91.88 112 ASP A CA 1
ATOM 897 C C . ASP A 1 112 ? -21.768 1.504 0.884 1.00 91.88 112 ASP A C 1
ATOM 899 O O . ASP A 1 112 ? -22.623 0.693 0.515 1.00 91.88 112 ASP A O 1
ATOM 903 N N . ALA A 1 113 ? -20.589 1.594 0.257 1.00 89.06 113 ALA A N 1
ATOM 904 C CA . ALA A 1 113 ? -20.239 0.758 -0.882 1.00 89.06 113 ALA A CA 1
ATOM 905 C C . ALA A 1 113 ? -20.344 -0.739 -0.535 1.00 89.06 113 ALA A C 1
ATOM 907 O O . ALA A 1 113 ? -19.883 -1.208 0.510 1.00 89.06 113 ALA A O 1
ATOM 908 N N . SER A 1 114 ? -20.941 -1.512 -1.442 1.00 83.69 114 SER A N 1
ATOM 909 C CA . SER A 1 114 ? -20.937 -2.973 -1.382 1.00 83.69 114 SER A CA 1
ATOM 910 C C . SER A 1 114 ? -19.977 -3.514 -2.430 1.00 83.69 114 SER A C 1
ATOM 912 O O . SER A 1 114 ? -19.947 -3.047 -3.569 1.00 83.69 114 SER A O 1
ATOM 914 N N . LEU A 1 115 ? -19.153 -4.475 -2.021 1.00 86.19 115 LEU A N 1
ATOM 915 C CA . LEU A 1 115 ? -18.309 -5.217 -2.942 1.00 86.19 115 LEU A CA 1
ATOM 916 C C . LEU A 1 115 ? -19.107 -6.410 -3.473 1.00 86.19 115 LEU A C 1
ATOM 918 O O . LEU A 1 115 ? -19.806 -7.049 -2.683 1.00 86.19 115 LEU A O 1
ATOM 922 N N . PRO A 1 116 ? -19.017 -6.719 -4.776 1.00 82.75 116 PRO A N 1
ATOM 923 C CA . PRO A 1 116 ? -19.552 -7.968 -5.293 1.00 82.75 116 PRO A CA 1
ATOM 924 C C . PRO A 1 116 ? -18.840 -9.142 -4.614 1.00 82.75 116 PRO A C 1
ATOM 926 O O . PRO A 1 116 ? -17.625 -9.098 -4.399 1.00 82.75 116 PRO A O 1
ATOM 929 N N . GLU A 1 117 ? -19.606 -10.174 -4.267 1.00 76.94 117 GLU A N 1
ATOM 930 C CA . GLU A 1 117 ? -19.055 -11.435 -3.776 1.00 76.94 117 GLU A CA 1
ATOM 931 C C . GLU A 1 117 ? -18.150 -12.035 -4.853 1.00 76.94 117 GLU A C 1
ATOM 933 O O . GLU A 1 117 ? -18.465 -11.983 -6.047 1.00 76.94 117 GLU A O 1
ATOM 938 N N . ASP A 1 118 ? -17.009 -12.577 -4.433 1.00 72.12 118 ASP A N 1
ATOM 939 C CA . ASP A 1 118 ? -16.130 -13.284 -5.348 1.00 72.12 118 ASP A CA 1
ATOM 940 C C . ASP A 1 118 ? -16.864 -14.508 -5.884 1.00 72.12 118 ASP A C 1
ATOM 942 O O . ASP A 1 118 ? -17.137 -15.459 -5.152 1.00 72.12 118 ASP A O 1
ATOM 946 N N . GLN A 1 119 ? -17.195 -14.478 -7.176 1.00 54.16 119 GLN A N 1
ATOM 947 C CA . GLN A 1 119 ? -17.565 -15.686 -7.893 1.00 54.16 119 GLN A CA 1
ATOM 948 C C . GLN A 1 119 ? -16.303 -16.540 -7.920 1.00 54.16 119 GLN A C 1
ATOM 950 O O . GLN A 1 119 ? -15.355 -16.241 -8.645 1.00 54.16 119 GLN A O 1
ATOM 955 N N . ILE A 1 120 ? -16.256 -17.554 -7.057 1.00 48.72 120 ILE A N 1
ATOM 956 C CA . ILE A 1 120 ? -15.240 -18.595 -7.121 1.00 48.72 120 ILE A CA 1
ATOM 957 C C . ILE A 1 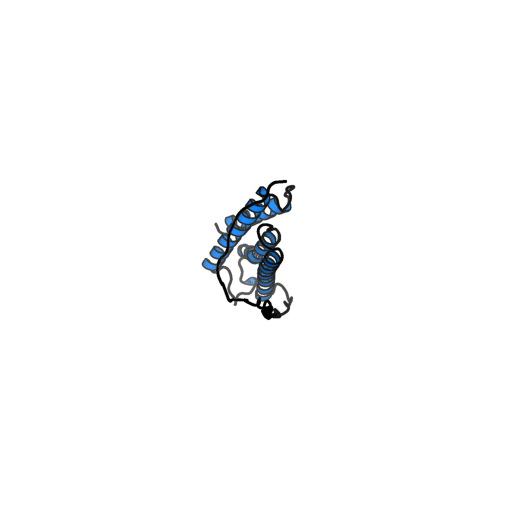120 ? -15.511 -19.335 -8.432 1.00 48.72 120 ILE A C 1
ATOM 959 O O . ILE A 1 120 ? -16.289 -20.284 -8.478 1.00 48.72 120 ILE A O 1
ATOM 963 N N . GLU A 1 121 ? -14.928 -18.854 -9.527 1.00 49.09 121 GLU A N 1
ATOM 964 C CA . GLU A 1 121 ? -14.762 -19.668 -10.719 1.00 49.09 121 GLU A CA 1
ATOM 965 C C . GLU A 1 121 ? -13.744 -20.740 -10.336 1.00 49.09 121 GLU A C 1
ATOM 967 O O . GLU A 1 121 ? -12.531 -20.520 -10.354 1.00 49.09 121 GLU A O 1
ATOM 972 N N . GLU A 1 122 ? -14.245 -21.895 -9.895 1.00 40.97 122 GLU A N 1
ATOM 973 C CA . GLU A 1 122 ? -13.433 -23.099 -9.864 1.00 40.97 122 GLU A CA 1
ATOM 974 C C . GLU A 1 122 ? -12.960 -23.340 -11.295 1.00 40.97 122 GLU A C 1
ATOM 976 O O . GLU A 1 122 ? -13.737 -23.711 -12.176 1.00 40.97 122 GLU A O 1
ATOM 981 N N . ALA A 1 123 ? -11.686 -23.045 -11.543 1.00 42.22 123 ALA A N 1
ATOM 982 C CA . ALA A 1 123 ? -11.023 -23.413 -12.774 1.00 42.22 123 ALA A CA 1
ATOM 983 C C . ALA A 1 123 ? -11.033 -24.945 -12.853 1.00 42.22 123 ALA A C 1
ATOM 985 O O . ALA A 1 123 ? -10.189 -25.611 -12.252 1.00 42.22 123 ALA A O 1
ATOM 986 N N . ASP A 1 124 ? -12.027 -25.493 -13.553 1.00 36.06 124 ASP A N 1
ATOM 987 C CA . ASP A 1 124 ? -12.126 -26.908 -13.883 1.00 36.06 124 ASP A CA 1
ATOM 988 C C . ASP A 1 124 ? -10.899 -27.292 -14.717 1.00 36.06 124 ASP A C 1
ATOM 990 O O . ASP A 1 124 ? -10.817 -27.044 -15.922 1.00 36.06 124 ASP A O 1
ATOM 994 N N . HIS A 1 125 ? -9.880 -27.828 -14.049 1.00 44.22 125 HIS A N 1
ATOM 995 C CA . HIS A 1 125 ? -8.652 -28.291 -14.676 1.00 44.22 125 HIS A CA 1
ATOM 996 C C . HIS A 1 125 ? -8.912 -29.654 -15.329 1.00 44.22 125 HIS A C 1
ATOM 998 O O . HIS A 1 125 ? -8.468 -30.687 -14.837 1.00 44.22 125 HIS A O 1
ATOM 1004 N N . ASN A 1 126 ? -9.654 -29.647 -16.438 1.00 42.28 126 ASN A N 1
ATOM 1005 C CA . ASN A 1 126 ? -9.937 -30.820 -17.270 1.00 42.28 126 ASN A CA 1
ATOM 1006 C C . ASN A 1 126 ? -9.322 -30.716 -18.678 1.00 42.28 126 ASN A C 1
ATOM 1008 O O . ASN A 1 126 ? -9.823 -31.323 -19.622 1.00 42.28 126 ASN A O 1
ATOM 1012 N N . ASP A 1 127 ? -8.186 -30.029 -18.830 1.00 39.19 127 ASP A N 1
ATOM 1013 C CA . ASP A 1 127 ? -7.345 -30.193 -20.023 1.00 39.19 127 ASP A CA 1
ATOM 1014 C C . ASP A 1 127 ? -6.464 -31.444 -19.872 1.00 39.19 127 ASP A C 1
ATOM 1016 O O . ASP A 1 127 ? -5.257 -31.395 -19.623 1.00 39.19 127 ASP A O 1
ATOM 1020 N N . ALA A 1 128 ? -7.096 -32.609 -20.024 1.00 38.53 128 ALA A N 1
ATOM 1021 C CA . ALA A 1 128 ? -6.389 -33.855 -20.274 1.00 38.53 128 ALA A CA 1
ATOM 1022 C C . ALA A 1 128 ? -5.725 -33.787 -21.662 1.00 38.53 128 ALA A C 1
ATOM 1024 O O . ALA A 1 128 ? -6.386 -33.847 -22.700 1.00 38.53 128 ALA A O 1
ATOM 1025 N N . LEU A 1 129 ? -4.396 -33.670 -21.675 1.00 37.88 129 LEU A N 1
ATOM 1026 C CA . LEU A 1 129 ? -3.558 -33.858 -22.862 1.00 37.88 129 LEU A CA 1
ATOM 1027 C C . LEU A 1 129 ? -3.839 -35.241 -23.493 1.00 37.88 129 LEU A C 1
ATOM 1029 O O . LEU A 1 129 ? -3.907 -36.232 -22.763 1.00 37.88 129 LEU A O 1
ATOM 1033 N N . PRO A 1 130 ? -3.968 -35.361 -24.828 1.00 38.06 130 PRO A N 1
ATOM 1034 C CA . PRO A 1 130 ? -4.191 -36.653 -25.464 1.00 38.06 130 PRO A CA 1
ATOM 1035 C C . PRO A 1 130 ? -2.925 -37.521 -25.376 1.00 38.06 130 PRO A C 1
ATOM 1037 O O . PRO A 1 130 ? -1.846 -37.108 -25.798 1.00 38.06 130 PRO A O 1
ATOM 1040 N N . GLU A 1 131 ? -3.074 -38.735 -24.840 1.00 35.62 131 GLU A N 1
ATOM 1041 C CA . GLU A 1 131 ? -2.010 -39.735 -24.710 1.00 35.62 131 GLU A CA 1
ATOM 1042 C C . GLU A 1 131 ? -1.366 -40.073 -26.071 1.00 35.62 131 GLU A C 1
ATOM 1044 O O . GLU A 1 131 ? -2.010 -40.604 -26.984 1.00 35.62 131 GLU A O 1
ATOM 1049 N N . GLU A 1 132 ? -0.062 -39.812 -26.202 1.00 36.62 132 GLU A N 1
ATOM 1050 C CA . GLU A 1 132 ? 0.757 -40.351 -27.287 1.00 36.62 132 GLU A CA 1
ATOM 1051 C C . GLU A 1 132 ? 0.800 -41.885 -27.204 1.00 36.62 132 GLU A C 1
ATOM 1053 O O . GLU A 1 132 ? 1.225 -42.482 -26.212 1.00 36.62 132 GLU A O 1
ATOM 1058 N N . LYS A 1 133 ? 0.392 -42.546 -28.293 1.00 37.34 133 LYS A N 1
ATOM 1059 C CA . LYS A 1 133 ? 0.486 -43.999 -28.454 1.00 37.34 133 LYS A CA 1
ATOM 1060 C C . LYS A 1 133 ? 1.949 -44.449 -28.426 1.00 37.34 133 LYS A C 1
ATOM 1062 O O . LYS A 1 133 ? 2.659 -44.364 -29.427 1.00 37.34 133 LYS A O 1
ATOM 1067 N N . ILE A 1 134 ? 2.359 -45.030 -27.304 1.00 35.84 134 ILE A N 1
ATOM 1068 C CA . ILE A 1 134 ? 3.597 -45.799 -27.164 1.00 35.84 134 ILE A CA 1
ATOM 1069 C C . ILE A 1 134 ? 3.511 -47.036 -28.073 1.00 35.84 134 ILE A C 1
ATOM 1071 O O . ILE A 1 134 ? 2.869 -48.032 -27.739 1.00 35.84 134 ILE A O 1
ATOM 1075 N N . VAL A 1 135 ? 4.177 -47.002 -29.229 1.00 36.69 135 VAL A N 1
ATOM 1076 C CA . VAL A 1 135 ? 4.447 -48.206 -30.026 1.00 36.69 135 VAL A CA 1
ATOM 1077 C C . VAL A 1 135 ? 5.771 -48.798 -29.551 1.00 36.69 135 VAL A C 1
ATOM 1079 O O . VAL A 1 135 ? 6.829 -48.186 -29.676 1.00 36.69 135 VAL A O 1
ATOM 1082 N N . HIS A 1 136 ? 5.718 -50.004 -28.990 1.00 34.19 136 HIS A N 1
ATOM 1083 C CA . HIS A 1 136 ? 6.885 -50.847 -28.735 1.00 34.19 136 HIS A CA 1
ATOM 1084 C C . HIS A 1 136 ? 6.713 -52.212 -29.401 1.00 34.19 136 HIS A C 1
ATOM 1086 O O . HIS A 1 136 ? 5.617 -52.773 -29.385 1.00 34.19 136 HIS A O 1
ATOM 1092 N N . LYS A 1 137 ? 7.867 -52.755 -29.829 1.00 34.22 137 LYS A N 1
ATOM 1093 C CA . LYS A 1 137 ? 8.198 -54.096 -30.370 1.00 34.22 137 LYS A CA 1
ATOM 1094 C C . LYS A 1 137 ? 8.388 -54.121 -31.895 1.00 34.22 137 LYS A C 1
ATOM 1096 O O . LYS A 1 137 ? 7.560 -53.613 -32.626 1.00 34.22 137 LYS A O 1
ATOM 1101 N N . ALA A 1 138 ? 9.431 -54.732 -32.459 1.00 32.59 138 ALA A N 1
ATOM 1102 C CA . ALA A 1 138 ? 10.563 -55.474 -31.903 1.00 32.59 138 ALA A CA 1
ATOM 1103 C C . ALA A 1 138 ? 11.690 -55.586 -32.949 1.00 32.59 138 ALA A C 1
ATOM 1105 O O . ALA A 1 138 ? 11.462 -55.541 -34.153 1.00 32.59 138 ALA A O 1
ATOM 1106 N N . SER A 1 139 ? 12.910 -55.774 -32.449 1.00 40.47 139 SER A N 1
ATOM 1107 C CA . SER A 1 139 ? 14.142 -56.026 -33.202 1.00 40.47 139 SER A CA 1
ATOM 1108 C C . SER A 1 139 ? 14.157 -57.415 -33.865 1.00 40.47 139 SER A C 1
ATOM 1110 O O . SER A 1 139 ? 13.783 -58.387 -33.213 1.00 40.47 139 SER A O 1
ATOM 1112 N N . THR A 1 140 ? 14.686 -57.553 -35.093 1.00 35.12 140 THR A N 1
ATOM 1113 C CA . THR A 1 140 ? 15.316 -58.801 -35.595 1.00 35.12 140 THR A CA 1
ATOM 1114 C C . THR A 1 140 ? 16.382 -58.526 -36.677 1.00 35.12 140 THR A C 1
ATOM 1116 O O . THR A 1 140 ? 16.087 -58.258 -37.831 1.00 35.12 140 THR A O 1
ATOM 1119 N N . LYS A 1 141 ? 17.641 -58.612 -36.223 1.00 39.62 141 LYS A N 1
ATOM 1120 C CA . LYS A 1 141 ? 18.881 -59.189 -36.801 1.00 39.62 141 LYS A CA 1
ATOM 1121 C C . LYS A 1 141 ? 19.251 -59.076 -38.306 1.00 39.62 141 LYS A C 1
ATOM 1123 O O . LYS A 1 141 ? 18.744 -59.814 -39.135 1.00 39.62 141 LYS A O 1
ATOM 1128 N N . ARG A 1 142 ? 20.421 -58.428 -38.479 1.00 36.12 142 ARG A N 1
ATOM 1129 C CA . ARG A 1 142 ? 21.677 -58.836 -39.174 1.00 36.12 142 ARG A CA 1
ATOM 1130 C C . ARG A 1 142 ? 21.715 -58.979 -40.707 1.00 36.12 142 ARG A C 1
ATOM 1132 O O . ARG A 1 142 ? 21.204 -59.943 -41.258 1.00 36.12 142 ARG A O 1
ATOM 1139 N N . GLY A 1 143 ? 22.582 -58.159 -41.316 1.00 32.03 143 GLY A N 1
ATOM 1140 C CA . GLY A 1 143 ? 23.305 -58.466 -42.558 1.00 32.03 143 GLY A CA 1
ATOM 1141 C C . GLY A 1 143 ? 24.031 -57.250 -43.160 1.00 32.03 143 GLY A C 1
ATOM 1142 O O . GLY A 1 143 ? 23.397 -56.432 -43.808 1.00 32.03 143 GLY A O 1
ATOM 1143 N N . MET A 1 144 ? 25.349 -57.131 -42.958 1.00 39.69 144 MET A N 1
ATOM 1144 C CA . MET A 1 144 ? 26.269 -56.401 -43.866 1.00 39.69 144 MET A CA 1
ATOM 1145 C C . MET A 1 144 ? 26.717 -57.398 -44.963 1.00 39.69 144 MET A C 1
ATOM 1147 O O . MET A 1 144 ? 26.747 -58.589 -44.629 1.00 39.69 144 MET A O 1
ATOM 1151 N N . PRO A 1 145 ? 27.093 -57.005 -46.209 1.00 44.91 145 PRO A N 1
ATOM 1152 C CA . PRO A 1 145 ? 28.280 -56.158 -46.430 1.00 44.91 145 PRO A CA 1
ATOM 1153 C C . PRO A 1 145 ? 28.325 -55.234 -47.689 1.00 44.91 145 PRO A C 1
ATOM 1155 O O . PRO A 1 145 ? 27.651 -55.453 -48.689 1.00 44.91 145 PRO A O 1
ATOM 1158 N N . THR A 1 146 ? 29.230 -54.247 -47.574 1.00 48.09 146 THR A N 1
ATOM 1159 C CA . THR A 1 146 ? 30.158 -53.603 -48.550 1.00 48.09 146 THR A CA 1
ATOM 1160 C C . THR A 1 146 ? 29.704 -52.774 -49.776 1.00 48.09 146 THR A C 1
ATOM 1162 O O . THR A 1 146 ? 28.645 -52.998 -50.352 1.00 48.09 146 THR A O 1
ATOM 1165 N N . PRO A 1 147 ? 30.536 -51.777 -50.183 1.00 50.00 147 PRO A N 1
ATOM 1166 C CA . PRO A 1 147 ? 30.159 -50.695 -51.092 1.00 50.00 147 PRO A CA 1
ATOM 1167 C C . PRO A 1 147 ? 30.522 -50.996 -52.554 1.00 50.00 147 PRO A C 1
ATOM 1169 O O . PRO A 1 147 ? 31.449 -51.760 -52.832 1.00 50.00 147 PRO A O 1
ATOM 1172 N N . LYS A 1 148 ? 29.862 -50.316 -53.498 1.00 41.47 148 LYS A N 1
ATOM 1173 C CA . LYS A 1 148 ? 30.367 -50.169 -54.867 1.00 41.47 148 LYS A CA 1
ATOM 1174 C C . LYS A 1 148 ? 30.507 -48.698 -55.231 1.00 41.47 148 LYS A C 1
ATOM 1176 O O . LYS A 1 148 ? 29.547 -47.938 -55.210 1.00 41.47 148 LYS A O 1
ATOM 1181 N N . VAL A 1 149 ? 31.753 -48.372 -55.544 1.00 43.34 149 VAL A N 1
ATOM 1182 C CA . VAL A 1 149 ? 32.237 -47.191 -56.249 1.00 43.34 149 VAL A CA 1
ATOM 1183 C C . VAL A 1 149 ? 31.663 -47.189 -57.666 1.00 43.34 149 VAL A C 1
ATOM 1185 O O . VAL A 1 149 ? 31.734 -48.216 -58.344 1.00 43.34 149 VAL A O 1
ATOM 1188 N N . THR A 1 150 ? 31.145 -46.053 -58.122 1.00 54.78 150 THR A N 1
ATOM 1189 C CA . THR A 1 150 ? 31.272 -45.550 -59.501 1.00 54.78 150 THR A CA 1
ATOM 1190 C C . THR A 1 150 ? 31.144 -44.037 -59.442 1.00 54.78 150 THR A C 1
ATOM 1192 O O . THR A 1 150 ? 30.233 -43.571 -58.722 1.00 54.78 150 THR A O 1
#

Radius of gyration: 28.18 Å; chains: 1; bounding box: 54×71×78 Å

Sequence (150 aa):
TLAALFDTCLKLREEVENSTLPTNSDKLQVKIKEGIDELIKTTVLVSELGVFSSNETLDELPTSSIKFLLLPVLLGYFSEKRTDIDRLEVLRIANVYYKDFIMRCKQYELTDASLPEDQIEEADHNDALPEEKIVHKASTKRGMPTPKVT

pLDDT: mean 83.25, std 22.75, range [32.03, 98.56]

Secondary structure (DSSP, 8-state):
-HHHHHHHHHHHHHHHHT--S-TTSHHHHHHHHHHHHHHHHHHHHHHHTT---TT--GGGS-TTTGGGGGHHHHHHHHHTT--SS-HHHHHHHHHHHHHHHHHHHHHTTS----PPP-----------PPPP------------------